Protein AF-A0A658P0I6-F1 (afdb_monomer_lite)

Radius of gyration: 21.8 Å; chains: 1; bounding box: 41×86×24 Å

Secondary structure (DSSP, 8-state):
----------------PPPHHHHHHHHHHHHHH-SS--HHHHHHHHHHHHHTTHHHHHHHTS-HHHHHHHTTS-TTHHHHHHHHHHHHHHTS-HHHHH-GG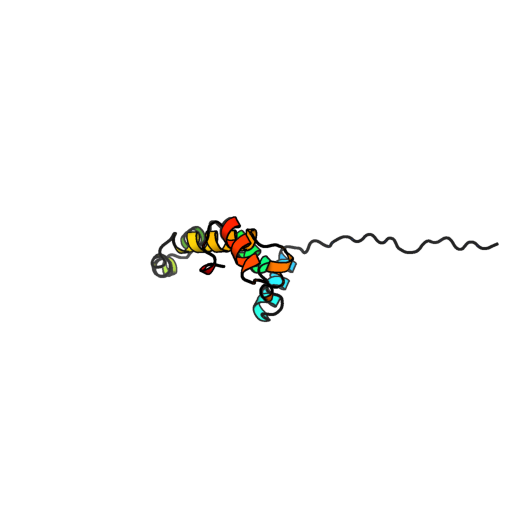G--HHHHHHHHHHHTS-GGG-

Sequence (122 aa):
FIDTGIDAEVEGGYARELTDEEKAKAFAQKLKTGKGFDLDDFKEQIAQMRKMGGLSSMMDKLPAQFAQAAGKLQGGAEEKAISRIEGIINSMTPLERAKPEILKASRKRRIAAGAGVTVQEV

Foldseek 3Di:
DDPPDPDDDPPPPDPDDDDPVRVVVVLVVCVVVVPQDWQVSVLVVLVVCVVCVHPVSVLVVDDPVCNVVSVVVPPPVVVVVSLLSNLLSVQDDPVCRRPVVVCDPVNLVSSCVSSVHDSVSD

pLDDT: mean 74.6, std 16.14, range [39.34, 97.56]

Structure (mmCIF, N/CA/C/O backbone):
data_AF-A0A658P0I6-F1
#
_entry.id   AF-A0A658P0I6-F1
#
loop_
_atom_site.group_PDB
_atom_site.id
_atom_site.type_symbol
_atom_site.label_atom_id
_atom_site.label_alt_id
_atom_site.label_comp_id
_atom_site.label_asym_id
_atom_site.label_entity_id
_atom_site.label_seq_id
_atom_site.pdbx_PDB_ins_code
_atom_site.Cartn_x
_atom_site.Cartn_y
_atom_site.Cartn_z
_atom_site.occupancy
_atom_site.B_iso_or_equiv
_atom_site.auth_seq_id
_atom_site.auth_comp_id
_atom_site.auth_asym_id
_atom_site.auth_atom_id
_atom_site.pdbx_PDB_model_num
ATOM 1 N N . PHE A 1 1 ? 11.953 63.083 -8.605 1.00 39.34 1 PHE A N 1
ATOM 2 C CA . PHE A 1 1 ? 11.123 62.068 -9.272 1.00 39.34 1 PHE A CA 1
ATOM 3 C C . PHE A 1 1 ? 11.764 60.726 -9.023 1.00 39.34 1 PHE A C 1
ATOM 5 O O . PHE A 1 1 ? 12.979 60.617 -9.082 1.00 39.34 1 PHE A O 1
ATOM 12 N N . ILE A 1 2 ? 10.939 59.813 -8.547 1.00 42.69 2 ILE A N 1
ATOM 13 C CA . ILE A 1 2 ? 11.285 58.567 -7.882 1.00 42.69 2 ILE A CA 1
ATOM 14 C C . ILE A 1 2 ? 11.449 57.537 -8.998 1.00 42.69 2 ILE A C 1
ATOM 16 O O . ILE A 1 2 ? 10.512 57.374 -9.772 1.00 42.69 2 ILE A O 1
ATOM 20 N N . ASP A 1 3 ? 12.608 56.895 -9.102 1.00 40.28 3 ASP A N 1
ATOM 21 C CA . ASP A 1 3 ? 12.781 55.703 -9.937 1.00 40.28 3 ASP A CA 1
ATOM 22 C C . ASP A 1 3 ? 13.171 54.539 -9.022 1.00 40.28 3 ASP A C 1
ATOM 24 O O . ASP A 1 3 ? 14.335 54.202 -8.816 1.00 40.28 3 ASP A O 1
ATOM 28 N N . THR A 1 4 ? 12.156 54.033 -8.326 1.00 49.84 4 THR A N 1
ATOM 29 C CA . THR A 1 4 ? 12.170 52.736 -7.655 1.00 49.84 4 THR A CA 1
ATOM 30 C C . THR A 1 4 ? 11.608 51.734 -8.653 1.00 49.84 4 THR A C 1
ATOM 32 O O . THR A 1 4 ? 10.394 51.686 -8.841 1.00 49.84 4 THR A O 1
ATOM 35 N N . GLY A 1 5 ? 12.483 50.977 -9.309 1.00 49.53 5 GLY A N 1
ATOM 36 C CA . GLY A 1 5 ? 12.087 50.049 -10.368 1.00 49.53 5 GLY A CA 1
ATOM 37 C C . GLY A 1 5 ? 13.159 49.014 -10.688 1.00 49.53 5 GLY A C 1
ATOM 38 O O . GLY A 1 5 ? 13.494 48.810 -11.848 1.00 49.53 5 GLY A O 1
ATOM 39 N N . ILE A 1 6 ? 13.739 48.381 -9.664 1.00 48.62 6 ILE A N 1
ATOM 40 C CA . ILE A 1 6 ? 14.397 47.081 -9.842 1.00 48.62 6 ILE A CA 1
ATOM 41 C C . ILE A 1 6 ? 13.627 46.113 -8.961 1.00 48.62 6 ILE A C 1
ATOM 43 O O . ILE A 1 6 ? 13.874 45.989 -7.761 1.00 48.62 6 ILE A O 1
ATOM 47 N N . ASP A 1 7 ? 12.609 45.540 -9.590 1.00 44.44 7 ASP A N 1
ATOM 48 C CA . ASP A 1 7 ? 11.692 44.576 -9.022 1.00 44.44 7 ASP A CA 1
ATOM 49 C C . ASP A 1 7 ? 12.452 43.384 -8.441 1.00 44.44 7 ASP A C 1
ATOM 51 O O . ASP A 1 7 ? 13.285 42.736 -9.084 1.00 44.44 7 ASP A O 1
ATOM 55 N N . ALA A 1 8 ? 12.152 43.151 -7.170 1.00 45.16 8 ALA A N 1
ATOM 56 C CA . ALA A 1 8 ? 12.493 41.963 -6.430 1.00 45.16 8 ALA A CA 1
ATOM 57 C C . ALA A 1 8 ? 11.795 40.724 -7.020 1.00 45.16 8 ALA A C 1
ATOM 59 O O . ALA A 1 8 ? 10.763 40.810 -7.678 1.00 45.16 8 ALA A O 1
ATOM 60 N N . GLU A 1 9 ? 12.364 39.568 -6.680 1.00 40.38 9 GLU A N 1
ATOM 61 C CA . GLU A 1 9 ? 11.678 38.273 -6.635 1.00 40.38 9 GLU A CA 1
ATOM 62 C C . GLU A 1 9 ? 11.232 37.688 -7.980 1.00 40.38 9 GLU A C 1
ATOM 64 O O . GLU A 1 9 ? 10.058 37.556 -8.314 1.00 40.38 9 GLU A O 1
ATOM 69 N N . VAL A 1 10 ? 12.217 37.131 -8.690 1.00 46.78 10 VAL A N 1
ATOM 70 C CA . VAL A 1 10 ? 11.980 35.926 -9.492 1.00 46.78 10 VAL A CA 1
ATOM 71 C C . VAL A 1 10 ? 11.725 34.762 -8.522 1.00 46.78 10 VAL A C 1
ATOM 73 O O . VAL A 1 10 ? 12.621 33.971 -8.223 1.00 46.78 10 VAL A O 1
ATOM 76 N N . GLU A 1 11 ? 10.495 34.652 -8.011 1.00 48.78 11 GLU A N 1
ATOM 77 C CA . GLU A 1 11 ? 9.961 33.409 -7.443 1.00 48.78 11 GLU A CA 1
ATOM 78 C C . GLU A 1 11 ? 9.757 32.389 -8.576 1.00 48.78 11 GLU A C 1
ATOM 80 O O . GLU A 1 11 ? 8.659 32.127 -9.059 1.00 48.78 11 GLU A O 1
ATOM 85 N N . GLY A 1 12 ? 10.860 31.804 -9.035 1.00 40.62 12 GLY A N 1
ATOM 86 C CA . GLY A 1 12 ? 10.858 30.579 -9.823 1.00 40.62 12 GLY A CA 1
ATOM 87 C C . GLY A 1 12 ? 11.022 29.395 -8.884 1.00 40.62 12 GLY A C 1
ATOM 88 O O . GLY A 1 12 ? 12.138 28.914 -8.692 1.00 40.62 12 GLY A O 1
ATOM 89 N N . GLY A 1 13 ? 9.931 28.945 -8.262 1.00 40.75 13 GLY A N 1
ATOM 90 C CA . GLY A 1 13 ? 9.894 27.727 -7.455 1.00 40.75 13 GLY A CA 1
ATOM 91 C C . GLY A 1 13 ? 10.144 26.485 -8.310 1.00 40.75 13 GLY A C 1
ATOM 92 O O . GLY A 1 13 ? 9.214 25.765 -8.661 1.00 40.75 13 GLY A O 1
ATOM 93 N N . TYR A 1 14 ? 11.403 26.221 -8.657 1.00 40.00 14 TYR A N 1
ATOM 94 C CA . TYR A 1 14 ? 11.814 24.934 -9.198 1.00 40.00 14 TYR A CA 1
ATOM 95 C C . TYR A 1 14 ? 11.689 23.905 -8.076 1.00 40.00 14 TYR A C 1
ATOM 97 O O . TYR A 1 14 ? 12.493 23.888 -7.140 1.00 40.00 14 TYR A O 1
ATOM 105 N N . ALA A 1 15 ? 10.677 23.041 -8.158 1.00 49.56 15 ALA A N 1
ATOM 106 C CA . ALA A 1 15 ? 10.678 21.793 -7.413 1.00 49.56 15 ALA A CA 1
ATOM 107 C C . ALA A 1 15 ? 11.947 21.028 -7.818 1.00 49.56 15 ALA A C 1
ATOM 109 O O . ALA A 1 15 ? 12.033 20.497 -8.923 1.00 49.56 15 ALA A O 1
ATOM 110 N N . ARG A 1 16 ? 12.977 21.046 -6.963 1.00 56.44 16 ARG A N 1
ATOM 111 C CA . ARG A 1 16 ? 14.187 20.252 -7.184 1.00 56.44 16 ARG A CA 1
ATOM 112 C C . ARG A 1 16 ? 13.790 18.782 -7.118 1.00 56.44 16 ARG A C 1
ATOM 114 O O . ARG A 1 16 ? 13.498 18.272 -6.038 1.00 56.44 16 ARG A O 1
ATOM 121 N N . GLU A 1 17 ? 13.778 18.107 -8.262 1.00 63.09 17 GLU A N 1
ATOM 122 C CA . GLU A 1 17 ? 13.770 16.649 -8.278 1.00 63.09 17 GLU A CA 1
ATOM 123 C C . GLU A 1 17 ? 15.087 16.162 -7.678 1.00 63.09 17 GLU A C 1
ATOM 125 O O . GLU A 1 17 ? 16.169 16.461 -8.182 1.00 63.09 17 GLU A O 1
ATOM 130 N N . LEU A 1 18 ? 14.987 15.432 -6.569 1.00 67.00 18 LEU A N 1
ATOM 131 C CA . LEU A 1 18 ? 16.138 14.785 -5.954 1.00 67.00 18 LEU A CA 1
ATOM 132 C C . LEU A 1 18 ? 16.714 13.753 -6.929 1.00 67.00 18 LEU A C 1
ATOM 134 O O . LEU A 1 18 ? 15.971 12.950 -7.511 1.00 67.00 18 LEU A O 1
ATOM 138 N N . THR A 1 19 ? 18.036 13.761 -7.069 1.00 78.19 19 THR A N 1
ATOM 139 C CA . THR A 1 19 ? 18.770 12.731 -7.809 1.00 78.19 19 THR A CA 1
ATOM 140 C C . THR A 1 19 ? 18.569 11.361 -7.156 1.00 78.19 19 THR A C 1
ATOM 142 O O . THR A 1 19 ? 18.233 11.258 -5.972 1.00 78.19 19 THR A O 1
ATOM 145 N N . ASP A 1 20 ? 18.784 10.282 -7.910 1.00 69.25 20 ASP A N 1
ATOM 146 C CA . ASP A 1 20 ? 18.607 8.917 -7.393 1.00 69.25 20 ASP A CA 1
ATOM 147 C C . ASP A 1 20 ? 19.501 8.631 -6.170 1.00 69.25 20 ASP A C 1
ATOM 149 O O . ASP A 1 20 ? 19.071 7.963 -5.227 1.00 69.25 20 ASP A O 1
ATOM 153 N N . GLU A 1 21 ? 20.708 9.207 -6.118 1.00 69.94 21 GLU A N 1
ATOM 154 C CA . GLU A 1 21 ? 21.598 9.110 -4.954 1.00 69.94 21 GLU A CA 1
ATOM 155 C C . GLU A 1 21 ? 21.064 9.855 -3.725 1.00 69.94 21 GLU A C 1
ATOM 157 O O . GLU A 1 21 ? 21.188 9.377 -2.593 1.00 69.94 21 GLU A O 1
ATOM 162 N N . GLU A 1 22 ? 20.474 11.034 -3.920 1.00 74.19 22 GLU A N 1
ATOM 163 C CA . GLU A 1 22 ? 19.886 11.823 -2.837 1.00 74.19 22 GLU A CA 1
ATOM 164 C C . GLU A 1 22 ? 18.631 11.149 -2.281 1.00 74.19 22 GLU A C 1
ATOM 166 O O . GLU A 1 22 ? 18.474 11.070 -1.059 1.00 74.19 22 GLU A O 1
ATOM 171 N N . LYS A 1 23 ? 17.787 10.585 -3.156 1.00 70.38 23 LYS A N 1
ATOM 172 C CA . LYS A 1 23 ? 16.632 9.763 -2.765 1.00 70.38 23 LYS A CA 1
ATOM 173 C C . LYS A 1 23 ? 17.077 8.552 -1.952 1.00 70.38 23 LYS A C 1
ATOM 175 O O . LYS A 1 23 ? 16.544 8.322 -0.870 1.00 70.38 23 LYS A O 1
ATOM 180 N N . ALA A 1 24 ? 18.108 7.836 -2.403 1.00 68.25 24 ALA A N 1
ATOM 181 C CA . ALA A 1 24 ? 18.656 6.691 -1.678 1.00 68.25 24 ALA A CA 1
ATOM 182 C C . ALA A 1 24 ? 19.210 7.073 -0.290 1.00 68.25 24 ALA A C 1
ATOM 184 O O . ALA A 1 24 ? 18.977 6.364 0.691 1.00 68.25 24 ALA A O 1
ATOM 185 N N . LYS A 1 25 ? 19.906 8.214 -0.172 1.00 73.19 25 LYS A N 1
ATOM 186 C CA . LYS A 1 25 ? 20.429 8.721 1.112 1.00 73.19 25 LYS A CA 1
ATOM 187 C C . LYS A 1 25 ? 19.316 9.146 2.068 1.00 73.19 25 LYS A C 1
ATOM 189 O O . LYS A 1 25 ? 19.363 8.784 3.245 1.00 73.19 25 LYS A O 1
ATOM 194 N N . ALA A 1 26 ? 18.326 9.893 1.581 1.00 73.25 26 ALA A N 1
ATOM 195 C CA . ALA A 1 26 ? 17.172 10.309 2.376 1.00 73.25 26 ALA A CA 1
ATOM 196 C C . ALA A 1 26 ? 16.390 9.089 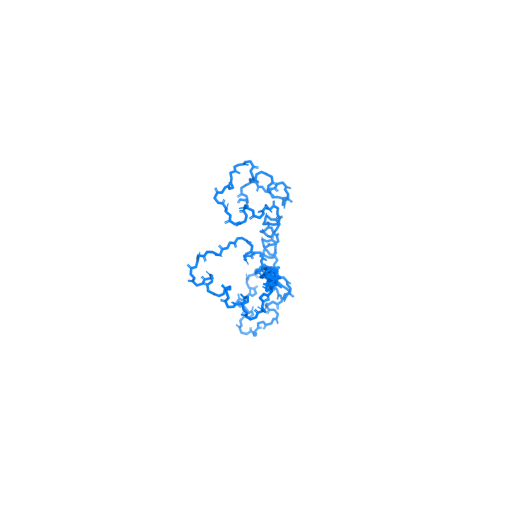2.879 1.00 73.25 26 ALA A C 1
ATOM 198 O O . ALA A 1 26 ? 16.062 8.990 4.061 1.00 73.25 26 ALA A O 1
ATOM 199 N N . PHE A 1 27 ? 16.195 8.113 1.996 1.00 65.00 27 PHE A N 1
ATOM 200 C CA . PHE A 1 27 ? 15.561 6.844 2.304 1.00 65.00 27 PHE A CA 1
ATOM 201 C C . PHE A 1 27 ? 16.311 6.059 3.400 1.00 65.00 27 PHE A C 1
ATOM 203 O O . PHE A 1 27 ? 15.720 5.649 4.401 1.00 65.00 27 PHE A O 1
ATOM 210 N N . ALA A 1 28 ? 17.635 5.925 3.281 1.00 66.56 28 ALA A N 1
ATOM 211 C CA . ALA A 1 28 ? 18.460 5.260 4.291 1.00 66.56 28 ALA A CA 1
ATOM 212 C C . ALA A 1 28 ? 18.411 5.965 5.661 1.00 66.56 28 ALA A C 1
ATOM 214 O O . ALA A 1 28 ? 18.388 5.306 6.704 1.00 66.56 28 ALA A O 1
ATOM 215 N N . GLN A 1 29 ? 18.363 7.302 5.682 1.00 68.25 29 GLN A N 1
ATOM 216 C CA . GLN A 1 29 ? 18.215 8.065 6.926 1.00 68.25 29 GLN A CA 1
ATOM 217 C C . GLN A 1 29 ? 16.836 7.871 7.570 1.00 68.25 29 GLN A C 1
ATOM 219 O O . GLN A 1 29 ? 16.755 7.695 8.791 1.00 68.25 29 GLN A O 1
ATOM 224 N N . LYS A 1 30 ? 15.760 7.847 6.775 1.00 68.94 30 LYS A N 1
ATOM 225 C CA . LYS A 1 30 ? 14.400 7.562 7.259 1.00 68.94 30 LYS A CA 1
ATOM 226 C C . LYS A 1 30 ? 14.298 6.160 7.862 1.00 68.94 30 LYS A C 1
ATOM 228 O O . LYS A 1 30 ? 13.809 6.019 8.979 1.00 68.94 30 LYS A O 1
ATOM 233 N N . LEU A 1 31 ? 14.854 5.145 7.194 1.00 59.59 31 LEU A N 1
ATOM 234 C CA . LEU A 1 31 ? 14.935 3.777 7.724 1.00 59.59 31 LEU A CA 1
ATOM 235 C C . LEU A 1 31 ? 15.690 3.710 9.056 1.00 59.59 31 LEU A C 1
ATOM 237 O O . LEU A 1 31 ? 15.240 3.061 9.996 1.00 59.59 31 LEU A O 1
ATOM 241 N N . LYS A 1 32 ? 16.836 4.393 9.148 1.00 61.69 32 LYS A N 1
ATOM 242 C CA . LYS A 1 32 ? 17.679 4.383 10.351 1.00 61.69 32 LYS A CA 1
ATOM 243 C C . LYS A 1 32 ? 17.009 5.057 11.550 1.00 61.69 32 LYS A C 1
ATOM 245 O O . LYS A 1 32 ? 17.259 4.671 12.688 1.00 61.69 32 LYS A O 1
ATOM 250 N N . THR A 1 33 ? 16.207 6.090 11.307 1.00 65.50 33 THR A N 1
ATOM 251 C CA . THR A 1 33 ? 15.581 6.890 12.370 1.00 65.50 33 THR A CA 1
ATOM 252 C C . THR A 1 33 ? 14.165 6.437 12.714 1.00 65.50 33 THR A C 1
ATOM 254 O O . THR A 1 33 ? 13.672 6.786 13.786 1.00 65.50 33 THR A O 1
ATOM 257 N N . GLY A 1 34 ? 13.496 5.703 11.818 1.00 58.28 34 GLY A N 1
ATOM 258 C CA . GLY A 1 34 ? 12.093 5.297 11.942 1.00 58.28 34 GLY A CA 1
ATOM 259 C C . GLY A 1 34 ? 11.094 6.464 11.921 1.00 58.28 34 GLY A C 1
ATOM 260 O O . GLY A 1 34 ? 9.888 6.244 11.981 1.00 58.28 34 GLY A O 1
ATOM 261 N N . LYS A 1 35 ? 11.571 7.713 11.845 1.00 58.25 35 LYS A N 1
ATOM 262 C CA . LYS A 1 35 ? 10.752 8.927 11.806 1.00 58.25 35 LYS A CA 1
ATOM 263 C C . LYS A 1 35 ? 10.579 9.367 10.358 1.00 58.25 35 LYS A C 1
ATOM 265 O O . LYS A 1 35 ? 11.562 9.578 9.656 1.00 58.25 35 LYS A O 1
ATOM 270 N N . GLY A 1 36 ? 9.328 9.544 9.936 1.00 63.34 36 GLY A N 1
ATOM 271 C CA . GLY A 1 36 ? 9.006 9.991 8.579 1.00 63.34 36 GLY A CA 1
ATOM 272 C C . GLY A 1 36 ? 9.163 8.914 7.506 1.00 63.34 36 GLY A C 1
ATOM 273 O O . GLY A 1 36 ? 9.257 9.272 6.338 1.00 63.34 36 GLY A O 1
ATOM 274 N N . PHE A 1 37 ? 9.221 7.638 7.905 1.00 68.31 37 PHE A N 1
ATOM 275 C CA . PHE A 1 37 ? 8.945 6.514 7.015 1.00 68.31 37 PHE A CA 1
ATOM 276 C C . PHE A 1 37 ? 7.430 6.319 6.980 1.00 68.31 37 PHE A C 1
ATOM 278 O O . PHE A 1 37 ? 6.832 5.949 7.996 1.00 68.31 37 PHE A O 1
ATOM 285 N N . ASP A 1 38 ? 6.813 6.633 5.849 1.00 77.69 38 ASP A N 1
ATOM 286 C CA . ASP A 1 38 ? 5.371 6.510 5.655 1.00 77.69 38 ASP A CA 1
ATOM 287 C C . ASP A 1 38 ? 5.022 5.417 4.629 1.00 77.69 38 ASP A C 1
ATOM 289 O O . ASP A 1 38 ? 5.876 4.669 4.143 1.00 77.69 38 ASP A O 1
ATOM 293 N N . LEU A 1 39 ? 3.729 5.259 4.337 1.00 82.88 39 LEU A N 1
ATOM 294 C CA . LEU A 1 39 ? 3.273 4.238 3.393 1.00 82.88 39 LEU A CA 1
ATOM 295 C C . LEU A 1 39 ? 3.605 4.579 1.931 1.00 82.88 39 LEU A C 1
ATOM 297 O O . LEU A 1 39 ? 3.561 3.678 1.092 1.00 82.88 39 LEU A O 1
ATOM 301 N N . ASP A 1 40 ? 3.937 5.834 1.616 1.00 81.44 40 ASP A N 1
ATOM 302 C CA . ASP A 1 40 ? 4.421 6.215 0.288 1.00 81.44 40 ASP A CA 1
ATOM 303 C C . ASP A 1 40 ? 5.868 5.740 0.098 1.00 81.44 40 ASP A C 1
ATOM 305 O O . ASP A 1 40 ? 6.155 5.075 -0.900 1.00 81.44 40 ASP A O 1
ATOM 309 N N . ASP A 1 41 ? 6.737 5.935 1.098 1.00 79.38 41 ASP A N 1
ATOM 310 C CA . ASP A 1 41 ? 8.103 5.389 1.081 1.00 79.38 41 ASP A CA 1
ATOM 311 C C . ASP A 1 41 ? 8.083 3.854 0.924 1.00 79.38 41 ASP A C 1
ATOM 313 O O . ASP A 1 41 ? 8.809 3.276 0.110 1.00 79.38 41 ASP A O 1
ATOM 317 N N . PHE A 1 42 ? 7.205 3.167 1.663 1.00 80.19 42 PHE A N 1
ATOM 318 C CA . PHE A 1 42 ? 7.074 1.711 1.575 1.00 80.19 42 PHE A CA 1
ATOM 319 C C . PHE A 1 42 ? 6.570 1.240 0.201 1.00 80.19 42 PHE A C 1
ATOM 321 O O . PHE A 1 42 ? 7.049 0.238 -0.341 1.00 80.19 42 PHE A O 1
ATOM 328 N N . LYS A 1 43 ? 5.638 1.980 -0.407 1.00 82.94 43 LYS A N 1
ATOM 329 C CA . LYS A 1 43 ? 5.166 1.705 -1.768 1.00 82.94 43 LYS A CA 1
ATOM 330 C C . LYS A 1 43 ? 6.287 1.854 -2.794 1.00 82.94 43 LYS A C 1
ATOM 332 O O . LYS A 1 43 ? 6.394 1.016 -3.692 1.00 82.94 43 LYS A O 1
ATOM 337 N N . GLU A 1 44 ? 7.122 2.885 -2.676 1.00 84.88 44 GLU A N 1
ATOM 338 C CA . GLU A 1 44 ? 8.264 3.078 -3.574 1.00 84.88 44 GLU A CA 1
ATOM 339 C C . GLU A 1 44 ? 9.236 1.895 -3.515 1.00 84.88 44 GLU A C 1
ATOM 341 O O . GLU A 1 44 ? 9.674 1.408 -4.560 1.00 84.88 44 GLU A O 1
ATOM 346 N N . GLN A 1 45 ? 9.502 1.359 -2.321 1.00 78.94 45 GLN A N 1
ATOM 347 C CA . GLN A 1 45 ? 10.329 0.160 -2.176 1.00 78.94 45 GLN A CA 1
ATOM 348 C C . GLN A 1 45 ? 9.723 -1.068 -2.862 1.00 78.94 45 GLN A C 1
ATOM 350 O O . GLN A 1 45 ? 10.433 -1.799 -3.557 1.00 78.94 45 GLN A O 1
ATOM 355 N N . ILE A 1 46 ? 8.415 -1.296 -2.702 1.00 80.69 46 ILE A N 1
ATOM 356 C CA . ILE A 1 46 ? 7.719 -2.406 -3.368 1.00 80.69 46 ILE A CA 1
ATOM 357 C C . ILE A 1 46 ? 7.812 -2.253 -4.891 1.00 80.69 46 ILE A C 1
ATOM 359 O O . ILE A 1 46 ? 8.117 -3.218 -5.596 1.00 80.69 46 ILE A O 1
ATOM 363 N N . ALA A 1 47 ? 7.619 -1.038 -5.407 1.00 83.25 47 ALA A N 1
ATOM 364 C CA . ALA A 1 47 ? 7.722 -0.753 -6.834 1.00 83.25 47 ALA A CA 1
ATOM 365 C C . ALA A 1 47 ? 9.147 -0.981 -7.374 1.00 83.25 47 ALA A C 1
ATOM 367 O O . ALA A 1 47 ? 9.314 -1.517 -8.472 1.00 83.25 47 ALA A O 1
ATOM 368 N N . GLN A 1 48 ? 10.184 -0.620 -6.613 1.00 81.62 48 GLN A N 1
ATOM 369 C CA . GLN A 1 48 ? 11.577 -0.911 -6.971 1.00 81.62 48 GLN A CA 1
ATOM 370 C C . GLN A 1 48 ? 11.856 -2.419 -6.989 1.00 81.62 48 GLN A C 1
ATOM 372 O O . GLN A 1 48 ? 12.448 -2.924 -7.943 1.00 81.62 48 GLN A O 1
ATOM 377 N N . MET A 1 49 ? 11.377 -3.155 -5.985 1.00 77.88 49 MET A N 1
ATOM 378 C CA . MET A 1 49 ? 11.514 -4.612 -5.925 1.00 77.88 49 MET A CA 1
ATOM 379 C C . MET A 1 49 ? 10.825 -5.300 -7.114 1.00 77.88 49 MET A C 1
ATOM 381 O O . MET A 1 49 ? 11.412 -6.171 -7.754 1.00 77.88 49 MET A O 1
ATOM 385 N N . ARG A 1 50 ? 9.624 -4.844 -7.484 1.00 76.50 50 ARG A N 1
ATOM 386 C CA . ARG A 1 50 ? 8.893 -5.277 -8.687 1.00 76.50 50 ARG A CA 1
ATOM 387 C C . ARG A 1 50 ? 9.685 -5.049 -9.973 1.00 76.50 50 ARG A C 1
ATOM 389 O O . ARG A 1 50 ? 9.786 -5.958 -10.791 1.00 76.50 50 ARG A O 1
ATOM 396 N N . LYS A 1 51 ? 10.287 -3.865 -10.143 1.00 79.69 51 LYS A N 1
ATOM 397 C CA . LYS A 1 51 ? 11.121 -3.538 -11.319 1.00 79.69 51 LYS A CA 1
ATOM 398 C C . LYS A 1 51 ? 12.342 -4.450 -11.458 1.00 79.69 51 LYS A C 1
ATOM 400 O O . LYS A 1 51 ? 12.788 -4.693 -12.573 1.00 79.69 51 LYS A O 1
ATOM 405 N N . MET A 1 52 ? 12.866 -4.969 -10.349 1.00 72.25 52 MET A N 1
ATOM 406 C CA . MET A 1 52 ? 13.976 -5.928 -10.348 1.00 72.25 52 MET A CA 1
ATOM 407 C C . MET A 1 52 ? 13.545 -7.379 -10.643 1.00 72.25 52 MET A C 1
ATOM 409 O O . MET A 1 52 ? 14.405 -8.259 -10.660 1.00 72.25 52 MET A O 1
ATOM 413 N N . GLY A 1 53 ? 12.253 -7.620 -10.908 1.00 70.19 53 GLY A N 1
ATOM 414 C CA . GLY A 1 53 ? 11.673 -8.940 -11.186 1.00 70.19 53 GLY A CA 1
ATOM 415 C C . GLY A 1 53 ? 11.133 -9.664 -9.943 1.00 70.19 53 GLY A C 1
ATOM 416 O O . GLY A 1 53 ? 10.934 -10.878 -9.959 1.00 70.19 53 GLY A O 1
ATOM 417 N N . GLY A 1 54 ? 10.894 -8.924 -8.856 1.00 74.12 54 GLY A N 1
ATOM 418 C CA . GLY A 1 54 ? 10.352 -9.471 -7.613 1.00 74.12 54 GLY A CA 1
ATOM 419 C C . GLY A 1 54 ? 11.349 -10.346 -6.851 1.00 74.12 54 GLY A C 1
ATOM 420 O O . GLY A 1 54 ? 12.552 -10.371 -7.135 1.00 74.12 54 GLY A O 1
ATOM 421 N N . LEU A 1 55 ? 10.842 -11.072 -5.852 1.00 70.62 55 LEU A N 1
ATOM 422 C CA . LEU A 1 55 ? 11.685 -11.904 -4.987 1.00 70.62 55 LEU A CA 1
ATOM 423 C C . LEU A 1 55 ? 12.279 -13.102 -5.748 1.00 70.62 55 LEU A C 1
ATOM 425 O O . LEU A 1 55 ? 13.415 -13.496 -5.488 1.00 70.62 55 LEU A O 1
ATOM 429 N N . SER A 1 56 ? 11.551 -13.629 -6.738 1.00 70.00 56 SER A N 1
ATOM 430 C CA . SER A 1 56 ? 12.030 -14.709 -7.608 1.00 70.00 56 SER A CA 1
ATOM 431 C C . SER A 1 56 ? 13.247 -14.295 -8.434 1.00 70.00 56 SER A C 1
ATOM 433 O O . SER A 1 56 ? 14.252 -14.995 -8.407 1.00 70.00 56 SER A O 1
ATOM 435 N N . SER A 1 57 ? 13.236 -13.124 -9.081 1.00 72.25 57 SER A N 1
ATOM 436 C CA . SER A 1 57 ? 14.412 -12.679 -9.843 1.00 72.25 57 SER A CA 1
ATOM 437 C C . SER A 1 57 ? 15.597 -12.276 -8.964 1.00 72.25 57 SER A C 1
ATOM 439 O O . SER A 1 57 ? 16.739 -12.333 -9.420 1.00 72.25 57 SER A O 1
ATOM 441 N N . MET A 1 58 ? 15.369 -11.893 -7.701 1.00 70.00 58 MET A N 1
ATOM 442 C CA . MET A 1 58 ? 16.461 -11.788 -6.727 1.00 70.00 58 MET A CA 1
ATOM 443 C C . MET A 1 58 ? 17.046 -13.161 -6.384 1.00 70.00 58 MET A C 1
ATOM 445 O O . MET A 1 58 ? 18.268 -13.275 -6.314 1.00 70.00 58 MET A O 1
ATOM 449 N N . MET A 1 59 ? 16.218 -14.201 -6.218 1.00 69.88 59 MET A N 1
ATOM 450 C CA . MET A 1 59 ? 16.711 -15.569 -6.011 1.00 69.88 59 MET A CA 1
ATOM 451 C C . MET A 1 59 ? 17.526 -16.088 -7.194 1.00 69.88 59 MET A C 1
ATOM 453 O O . MET A 1 59 ? 18.570 -16.693 -6.972 1.00 69.88 59 MET A O 1
ATOM 457 N N . ASP A 1 60 ? 17.116 -15.790 -8.427 1.00 71.06 60 ASP A N 1
ATOM 458 C CA . ASP A 1 60 ? 17.858 -16.183 -9.635 1.00 71.06 60 ASP A CA 1
ATOM 459 C C . ASP A 1 60 ? 19.242 -15.515 -9.725 1.00 71.06 60 ASP A C 1
ATOM 461 O O . ASP A 1 60 ? 20.149 -16.011 -10.393 1.00 71.06 60 ASP A O 1
ATOM 465 N N . LYS A 1 61 ? 19.419 -14.382 -9.034 1.00 75.38 61 LYS A N 1
ATOM 466 C CA . LYS A 1 61 ? 20.685 -13.643 -8.937 1.00 75.38 61 LYS A CA 1
ATOM 467 C C . LYS A 1 61 ? 21.487 -13.978 -7.677 1.00 75.38 61 LYS A C 1
ATOM 469 O O . LYS A 1 61 ? 22.607 -13.481 -7.532 1.00 75.38 61 LYS A O 1
ATOM 474 N N . LEU A 1 62 ? 20.953 -14.793 -6.763 1.00 73.44 62 LEU A N 1
ATOM 475 C CA . LEU A 1 62 ? 21.680 -15.200 -5.564 1.00 73.44 62 LEU A CA 1
ATOM 476 C C . LEU A 1 62 ? 22.761 -16.235 -5.919 1.00 73.44 62 LEU A C 1
ATOM 478 O O . LEU A 1 62 ? 22.488 -17.193 -6.643 1.00 73.44 62 LEU A O 1
ATOM 482 N N . PRO A 1 63 ? 23.985 -16.107 -5.370 1.00 74.19 63 PRO A N 1
ATOM 483 C CA . PRO A 1 63 ? 25.002 -17.144 -5.501 1.00 74.19 63 PRO A CA 1
ATOM 484 C C . PRO A 1 63 ? 24.466 -18.499 -5.021 1.00 74.19 63 PRO A C 1
AT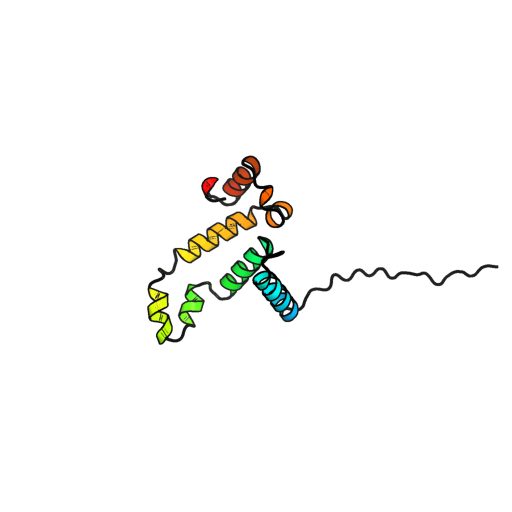OM 486 O O . PRO A 1 63 ? 23.770 -18.565 -4.006 1.00 74.19 63 PRO A O 1
ATOM 489 N N . ALA A 1 64 ? 24.834 -19.586 -5.704 1.00 72.81 64 ALA A N 1
ATOM 490 C CA . ALA A 1 64 ? 24.253 -20.921 -5.508 1.00 72.81 64 ALA A CA 1
ATOM 491 C C . ALA A 1 64 ? 24.237 -21.415 -4.043 1.00 72.81 64 ALA A C 1
ATOM 493 O O . ALA A 1 64 ? 23.309 -22.104 -3.626 1.00 72.81 64 ALA A O 1
ATOM 494 N N . GLN A 1 65 ? 25.225 -21.010 -3.241 1.00 77.62 65 GLN A N 1
ATOM 495 C CA . GLN A 1 65 ? 25.310 -21.309 -1.805 1.00 77.62 65 GLN A CA 1
ATOM 496 C C . GLN A 1 65 ? 24.160 -20.713 -0.966 1.00 77.62 65 GLN A C 1
ATOM 498 O O . GLN A 1 65 ? 23.781 -21.286 0.051 1.00 77.62 65 GLN A O 1
ATOM 503 N N . PHE A 1 66 ? 23.568 -19.597 -1.401 1.00 69.00 66 PHE A N 1
ATOM 504 C CA . PHE A 1 66 ? 22.431 -18.944 -0.741 1.00 69.00 66 PHE A CA 1
ATOM 505 C C . PHE A 1 66 ? 21.082 -19.337 -1.360 1.00 69.00 66 PHE A C 1
ATOM 507 O O . PHE A 1 66 ? 20.051 -19.261 -0.690 1.00 69.00 66 PHE A O 1
ATOM 514 N N . ALA A 1 67 ? 21.082 -19.817 -2.608 1.00 66.31 67 ALA A N 1
ATOM 515 C CA . ALA A 1 67 ? 19.876 -20.224 -3.325 1.00 66.31 67 ALA A CA 1
ATOM 516 C C . ALA A 1 67 ? 19.135 -21.394 -2.646 1.00 66.31 67 ALA A C 1
ATOM 518 O O . ALA A 1 67 ? 17.909 -21.409 -2.628 1.00 66.31 67 ALA A O 1
ATOM 519 N N . GLN A 1 68 ? 19.843 -22.343 -2.017 1.00 65.56 68 GLN A N 1
ATOM 520 C CA . GLN A 1 68 ? 19.193 -23.459 -1.308 1.00 65.56 68 GLN A CA 1
ATOM 521 C C . GLN A 1 68 ? 18.444 -23.035 -0.036 1.00 65.56 68 GLN A C 1
ATOM 523 O O . GLN A 1 68 ? 17.416 -23.624 0.299 1.00 65.56 68 GLN A O 1
ATOM 528 N N . ALA A 1 69 ? 18.948 -22.025 0.679 1.00 64.50 69 ALA A N 1
ATOM 529 C CA . ALA A 1 69 ? 18.263 -21.469 1.844 1.00 64.50 69 ALA A CA 1
ATOM 530 C C . ALA A 1 69 ? 17.040 -20.645 1.416 1.00 64.50 69 ALA A C 1
ATOM 532 O O . ALA A 1 69 ? 15.982 -20.737 2.036 1.00 64.50 69 ALA A O 1
ATOM 533 N N . ALA A 1 70 ? 17.181 -19.895 0.320 1.00 60.44 70 ALA A N 1
ATOM 534 C CA . ALA A 1 70 ? 16.122 -19.077 -0.249 1.00 60.44 70 ALA A CA 1
ATOM 535 C C . ALA A 1 70 ? 15.003 -19.927 -0.878 1.00 60.44 70 ALA A C 1
ATOM 537 O O . ALA A 1 70 ? 13.838 -19.656 -0.625 1.00 60.44 70 ALA A O 1
ATOM 538 N N . GLY A 1 71 ? 15.320 -21.017 -1.585 1.00 60.09 71 GLY A N 1
ATOM 539 C CA . GLY A 1 71 ? 14.341 -21.880 -2.266 1.00 60.09 71 GLY A CA 1
ATOM 540 C C . GLY A 1 71 ? 13.337 -22.606 -1.355 1.00 60.09 71 GLY A C 1
ATOM 541 O O . GLY A 1 71 ? 12.395 -23.217 -1.852 1.00 60.09 71 GLY A O 1
ATOM 542 N N . LYS A 1 72 ? 13.507 -22.540 -0.026 1.00 58.81 72 LYS A N 1
ATOM 543 C CA . LYS A 1 72 ? 12.499 -22.990 0.953 1.00 58.81 72 LYS A CA 1
ATOM 544 C C . LYS A 1 72 ? 11.400 -21.952 1.214 1.00 58.81 72 LYS A C 1
ATOM 546 O O . LYS A 1 72 ? 10.356 -22.314 1.751 1.00 58.81 72 LYS A O 1
ATOM 551 N N . LEU A 1 73 ? 11.626 -20.690 0.851 1.00 57.81 73 LEU A N 1
ATOM 552 C CA . LEU A 1 73 ? 10.602 -19.651 0.795 1.00 57.81 73 LEU A CA 1
ATOM 553 C C . LEU A 1 73 ? 9.819 -19.898 -0.501 1.00 57.81 73 LEU A C 1
ATOM 555 O O . LEU A 1 73 ? 10.368 -19.791 -1.597 1.00 57.81 73 LEU A O 1
ATOM 559 N N . GLN A 1 74 ? 8.583 -20.380 -0.378 1.00 55.88 74 GLN A N 1
ATOM 560 C CA . GLN A 1 74 ? 7.786 -20.878 -1.500 1.00 55.88 74 GLN A CA 1
ATOM 561 C C . GLN A 1 74 ? 7.440 -19.750 -2.480 1.00 55.88 74 GLN A C 1
ATOM 563 O O . GLN A 1 74 ? 6.433 -19.067 -2.317 1.00 55.88 74 GLN A O 1
ATOM 568 N N . GLY A 1 75 ? 8.242 -19.617 -3.539 1.00 59.97 75 GLY A N 1
ATOM 569 C CA . GLY A 1 75 ? 8.077 -18.610 -4.583 1.00 59.97 75 GLY A CA 1
ATOM 570 C C . GLY A 1 75 ? 6.634 -18.495 -5.083 1.00 59.97 75 GLY A C 1
ATOM 571 O O . GLY A 1 75 ? 6.127 -19.366 -5.788 1.00 59.97 75 GLY A O 1
ATOM 572 N N . GLY A 1 76 ? 5.974 -17.401 -4.699 1.00 62.06 76 GLY A N 1
ATOM 573 C CA . GLY A 1 76 ? 4.655 -17.002 -5.191 1.00 62.06 76 GLY A CA 1
ATOM 574 C C . GLY A 1 76 ? 3.652 -16.635 -4.097 1.00 62.06 76 GLY A C 1
ATOM 575 O O . GLY A 1 76 ? 2.748 -15.837 -4.359 1.00 62.06 76 GLY A O 1
ATOM 576 N N . ALA A 1 77 ? 3.798 -17.153 -2.874 1.00 65.88 77 ALA A N 1
ATOM 577 C CA . ALA A 1 77 ? 2.953 -16.738 -1.750 1.00 65.88 77 ALA A CA 1
ATOM 578 C C . ALA A 1 77 ? 3.309 -15.313 -1.294 1.00 65.88 77 ALA A C 1
ATOM 580 O O . ALA A 1 77 ? 2.424 -14.476 -1.101 1.00 65.88 77 ALA A O 1
ATOM 581 N N . GLU A 1 78 ? 4.604 -15.016 -1.223 1.00 71.69 78 GLU A N 1
ATOM 582 C CA . GLU A 1 78 ? 5.142 -13.701 -0.888 1.00 71.69 78 GLU A CA 1
ATOM 583 C C . GLU A 1 78 ? 4.764 -12.671 -1.956 1.00 71.69 78 GLU A C 1
ATOM 585 O O . GLU A 1 78 ? 4.301 -11.585 -1.622 1.00 71.69 78 GLU A O 1
ATOM 590 N N . GLU A 1 79 ? 4.851 -13.022 -3.242 1.00 75.31 79 GLU A N 1
ATOM 591 C CA . GLU A 1 79 ? 4.508 -12.112 -4.344 1.00 75.31 79 GLU A CA 1
ATOM 592 C C . GLU A 1 79 ? 3.016 -11.734 -4.326 1.00 75.31 79 GLU A C 1
ATOM 594 O O . GLU A 1 79 ? 2.647 -10.575 -4.539 1.00 75.31 79 GLU A O 1
ATOM 599 N N . LYS A 1 80 ? 2.132 -12.688 -4.001 1.00 80.81 80 LYS A N 1
ATOM 600 C CA . LYS A 1 80 ? 0.697 -12.422 -3.805 1.00 80.81 80 LYS A CA 1
ATOM 601 C C . LYS A 1 80 ? 0.439 -11.542 -2.582 1.00 80.81 80 LYS A C 1
ATOM 603 O O . LYS A 1 80 ? -0.418 -10.662 -2.651 1.00 80.81 80 LYS A O 1
ATOM 608 N N . ALA A 1 81 ? 1.168 -11.751 -1.486 1.00 80.88 81 ALA A N 1
ATOM 609 C CA . ALA A 1 81 ? 1.067 -10.907 -0.297 1.00 80.88 81 ALA A CA 1
ATOM 610 C C . ALA A 1 81 ? 1.525 -9.468 -0.591 1.00 80.88 81 ALA A C 1
ATOM 612 O O . ALA A 1 81 ? 0.813 -8.520 -0.268 1.00 80.88 81 ALA A O 1
ATOM 613 N N . ILE A 1 82 ? 2.651 -9.306 -1.292 1.00 82.38 82 ILE A N 1
ATOM 614 C CA . ILE A 1 82 ? 3.170 -8.007 -1.737 1.00 82.38 82 ILE A CA 1
ATOM 615 C C . ILE A 1 82 ? 2.164 -7.311 -2.661 1.00 82.38 82 ILE A C 1
ATOM 617 O O . ILE A 1 82 ? 1.844 -6.144 -2.450 1.00 82.38 82 ILE A O 1
ATOM 621 N N . SER A 1 83 ? 1.602 -8.038 -3.633 1.00 85.06 83 SER A N 1
ATOM 622 C CA . SER A 1 83 ? 0.557 -7.517 -4.530 1.00 85.06 83 SER A CA 1
ATOM 623 C C . SER A 1 83 ? -0.651 -6.986 -3.763 1.00 85.06 83 SER A C 1
ATOM 625 O O . SER A 1 83 ? -1.207 -5.945 -4.107 1.00 85.06 83 SER A O 1
ATOM 627 N N . ARG A 1 84 ? -1.064 -7.706 -2.716 1.00 88.69 84 ARG A N 1
ATOM 628 C CA . ARG A 1 84 ? -2.203 -7.325 -1.883 1.00 88.69 84 ARG A CA 1
ATOM 629 C C . ARG A 1 84 ? -1.923 -6.047 -1.103 1.00 88.69 84 ARG A C 1
ATOM 631 O O . ARG A 1 84 ? -2.741 -5.132 -1.119 1.00 88.69 84 ARG A O 1
ATOM 638 N N . ILE A 1 85 ? -0.761 -5.981 -0.460 1.00 88.31 85 ILE A N 1
ATOM 639 C CA . ILE A 1 85 ? -0.296 -4.803 0.278 1.00 88.31 85 ILE A CA 1
ATOM 640 C C . ILE A 1 85 ? -0.238 -3.583 -0.648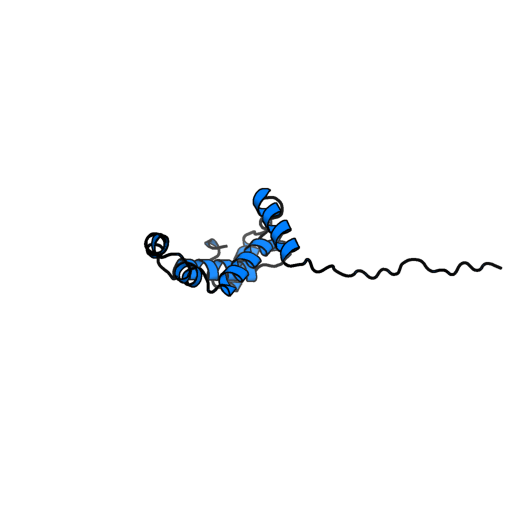 1.00 88.31 85 ILE A C 1
ATOM 642 O O . ILE A 1 85 ? -0.755 -2.520 -0.309 1.00 88.31 85 ILE A O 1
ATOM 646 N N . GLU A 1 86 ? 0.327 -3.741 -1.843 1.00 88.62 86 GLU A N 1
ATOM 647 C CA . GLU A 1 86 ? 0.387 -2.676 -2.842 1.00 88.62 86 GLU A CA 1
ATOM 648 C C . GLU A 1 86 ? -1.018 -2.197 -3.246 1.00 88.62 86 GLU A C 1
ATOM 650 O O . GLU A 1 86 ? -1.276 -0.993 -3.280 1.00 88.62 86 GLU A O 1
ATOM 655 N N . GLY A 1 87 ? -1.951 -3.125 -3.491 1.00 91.94 87 GLY A N 1
ATOM 656 C CA . GLY A 1 87 ? -3.350 -2.808 -3.792 1.00 91.94 87 GLY A CA 1
ATOM 657 C C . GLY A 1 87 ? -4.041 -2.016 -2.676 1.00 91.94 87 GLY A C 1
ATOM 658 O O . GLY A 1 87 ? -4.756 -1.047 -2.951 1.00 91.94 87 GLY A O 1
ATOM 659 N N . ILE A 1 88 ? -3.773 -2.371 -1.416 1.00 93.12 88 ILE A N 1
ATOM 660 C CA . ILE A 1 88 ? -4.269 -1.657 -0.231 1.00 93.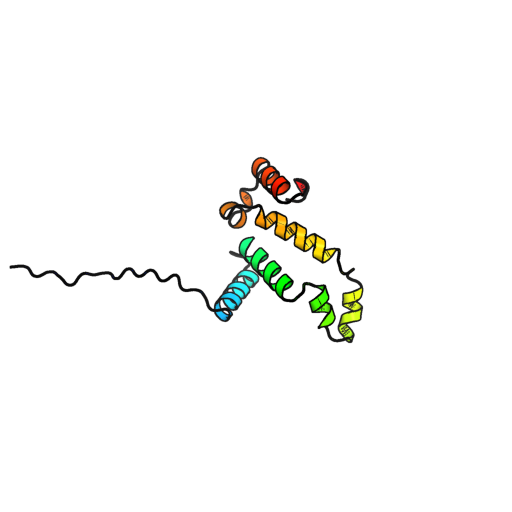12 88 ILE A CA 1
ATOM 661 C C . ILE A 1 88 ? -3.735 -0.221 -0.207 1.00 93.12 88 ILE A C 1
ATOM 663 O O . ILE A 1 88 ? -4.523 0.721 -0.119 1.00 93.12 88 ILE A O 1
ATOM 667 N N . ILE A 1 89 ? -2.419 -0.033 -0.346 1.00 91.75 89 ILE A N 1
ATOM 668 C CA . ILE A 1 89 ? -1.787 1.297 -0.299 1.00 91.75 89 ILE A CA 1
ATOM 669 C C . ILE A 1 89 ? -2.235 2.170 -1.482 1.00 91.75 89 ILE A C 1
ATOM 671 O O . ILE A 1 89 ? -2.500 3.366 -1.321 1.00 91.75 89 ILE A O 1
ATOM 675 N N . ASN A 1 90 ? -2.391 1.579 -2.670 1.00 92.56 90 ASN A N 1
ATOM 676 C CA . ASN A 1 90 ? -2.903 2.268 -3.858 1.00 92.56 90 ASN A CA 1
ATOM 677 C C . ASN A 1 90 ? -4.362 2.721 -3.709 1.00 92.56 90 ASN A C 1
ATOM 679 O O . ASN A 1 90 ? -4.757 3.705 -4.330 1.00 92.56 90 ASN A O 1
ATOM 683 N N . SER A 1 91 ? -5.142 2.060 -2.852 1.00 95.88 91 SER A N 1
ATOM 684 C CA . SER A 1 91 ? -6.536 2.418 -2.558 1.00 95.88 91 SER A CA 1
ATOM 685 C C . SER A 1 91 ? -6.676 3.511 -1.485 1.00 95.88 91 SER A C 1
ATOM 687 O O . SER A 1 91 ? -7.794 3.937 -1.163 1.00 95.88 91 SER A O 1
ATOM 689 N N . MET A 1 92 ? -5.563 3.974 -0.908 1.00 95.06 92 MET A N 1
ATOM 690 C CA . MET A 1 92 ? -5.517 5.073 0.059 1.00 95.06 92 MET A CA 1
ATOM 691 C C . MET A 1 92 ? -5.387 6.440 -0.624 1.00 95.06 92 MET A C 1
ATOM 693 O O . MET A 1 92 ? -4.841 6.586 -1.717 1.00 95.06 92 MET A O 1
ATOM 697 N N . THR A 1 93 ? -5.850 7.475 0.065 1.00 94.94 93 THR A N 1
ATOM 698 C CA . THR A 1 93 ? -5.562 8.877 -0.273 1.00 94.94 93 THR A CA 1
ATOM 699 C C . THR A 1 93 ? -4.186 9.295 0.270 1.00 94.94 93 THR A C 1
ATOM 701 O O . THR A 1 93 ? -3.707 8.673 1.220 1.00 94.94 93 THR A O 1
ATOM 704 N N . PRO A 1 94 ? -3.555 10.367 -0.250 1.00 92.38 94 PRO A N 1
ATOM 705 C CA . PRO A 1 94 ? -2.259 10.838 0.258 1.00 92.38 94 PRO A CA 1
ATOM 706 C C . PRO A 1 94 ? -2.265 11.137 1.765 1.00 92.38 94 PRO A C 1
ATOM 708 O O . PRO A 1 94 ? -1.342 10.771 2.484 1.00 92.38 94 PRO A O 1
ATOM 7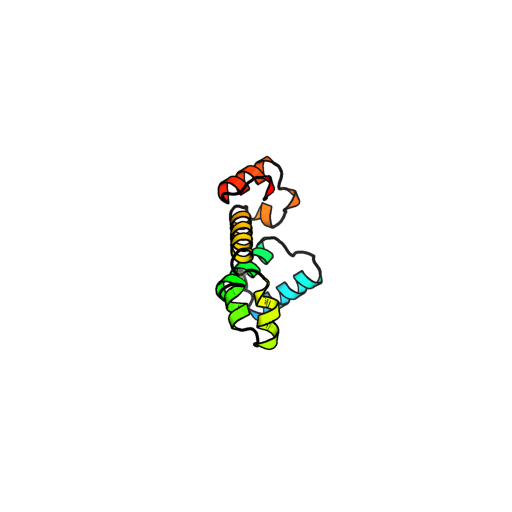11 N N . LEU A 1 95 ? -3.353 11.727 2.272 1.00 91.44 95 LEU A N 1
ATOM 712 C CA . LEU A 1 95 ? -3.498 12.008 3.702 1.00 91.44 95 LEU A CA 1
ATOM 713 C C . LEU A 1 95 ? -3.516 10.725 4.546 1.00 91.44 95 LEU A C 1
ATOM 715 O O . LEU A 1 95 ? -2.967 10.704 5.639 1.00 91.44 95 LEU A O 1
ATOM 719 N N . GLU A 1 96 ? -4.152 9.664 4.051 1.00 92.38 96 GLU A N 1
ATOM 720 C CA . GLU A 1 96 ? -4.229 8.377 4.749 1.00 92.38 96 GLU A CA 1
ATOM 721 C C . GLU A 1 96 ? -2.882 7.643 4.760 1.00 92.38 96 GLU A C 1
ATOM 723 O O . GLU A 1 96 ? -2.591 6.956 5.734 1.00 92.38 96 GLU A O 1
ATOM 728 N N . ARG A 1 97 ? -2.050 7.823 3.725 1.00 90.12 97 ARG A N 1
ATOM 729 C CA . ARG A 1 97 ? -0.689 7.265 3.677 1.00 90.12 97 ARG A CA 1
ATOM 730 C C . ARG A 1 97 ? 0.276 7.988 4.608 1.00 90.12 97 ARG A C 1
ATOM 732 O O . ARG A 1 97 ? 1.040 7.331 5.308 1.00 90.12 97 ARG A O 1
ATOM 739 N N . ALA A 1 98 ? 0.179 9.316 4.663 1.00 86.25 98 ALA A N 1
ATOM 740 C CA . ALA A 1 98 ? 0.977 10.140 5.567 1.00 86.25 98 ALA A CA 1
ATOM 741 C C . ALA A 1 98 ? 0.546 10.007 7.040 1.00 86.25 98 ALA A C 1
ATOM 743 O O . ALA A 1 98 ? 1.358 10.218 7.939 1.00 86.25 98 ALA A O 1
ATOM 744 N N . LYS A 1 99 ? -0.735 9.697 7.293 1.00 88.19 99 LYS A N 1
ATOM 745 C CA . LYS A 1 99 ? -1.328 9.616 8.638 1.00 88.19 99 LYS A CA 1
ATOM 746 C C . LYS A 1 99 ? -2.184 8.359 8.830 1.00 88.19 99 LYS A C 1
ATOM 748 O O . LYS A 1 99 ? -3.418 8.454 8.854 1.00 88.19 99 LYS A O 1
ATOM 753 N N . PRO A 1 100 ? -1.572 7.172 8.988 1.00 85.69 100 PRO A N 1
ATOM 754 C CA . PRO A 1 100 ? -2.307 5.919 9.166 1.00 85.69 100 PRO A CA 1
ATOM 755 C C . PRO A 1 100 ? -3.255 5.917 10.378 1.00 85.69 100 PRO A C 1
ATOM 757 O O . PRO A 1 100 ? -4.247 5.190 10.392 1.00 85.69 100 PRO A O 1
ATOM 760 N N . GLU A 1 101 ? -3.021 6.764 11.383 1.00 86.69 101 GLU A N 1
ATOM 761 C CA . GLU A 1 101 ? -3.849 6.883 12.587 1.00 86.69 101 GLU A CA 1
ATOM 762 C C . GLU A 1 101 ? -5.298 7.321 12.308 1.00 86.69 101 GLU A C 1
ATOM 764 O O . GLU A 1 101 ? -6.196 7.082 13.121 1.00 86.69 101 GLU A O 1
ATOM 769 N N . ILE A 1 102 ? -5.568 7.933 11.148 1.00 91.50 102 ILE A N 1
ATOM 770 C CA . ILE A 1 102 ? -6.925 8.361 10.778 1.00 91.50 102 ILE A CA 1
ATOM 771 C C . ILE A 1 102 ? -7.764 7.224 10.176 1.00 91.50 102 ILE A C 1
ATOM 773 O O . ILE A 1 102 ? -8.960 7.424 9.929 1.00 91.50 102 ILE A O 1
ATOM 777 N N . LEU A 1 103 ? -7.172 6.046 9.931 1.00 90.38 103 LEU A N 1
ATOM 778 C CA . LEU A 1 103 ? -7.799 4.880 9.298 1.00 90.38 103 LEU A CA 1
ATOM 779 C C . LEU A 1 103 ? -8.816 4.188 10.220 1.00 90.38 103 LEU A C 1
ATOM 781 O O . LEU A 1 103 ? -8.616 3.090 10.738 1.00 90.38 103 LEU A O 1
ATOM 785 N N . LYS A 1 104 ? -9.968 4.838 10.390 1.00 93.94 104 LYS A N 1
ATOM 786 C CA . LYS A 1 104 ? -11.139 4.299 11.095 1.00 93.94 104 LYS A CA 1
ATOM 787 C C . LYS A 1 104 ? -12.002 3.421 10.180 1.00 93.94 104 LYS A C 1
ATOM 789 O O . LYS A 1 104 ? -11.820 3.383 8.963 1.00 93.94 104 LYS A O 1
ATOM 794 N N . ALA A 1 105 ? -13.017 2.776 10.759 1.00 93.81 105 ALA A N 1
ATOM 795 C CA . ALA A 1 105 ? -13.871 1.782 10.096 1.00 93.81 105 ALA A CA 1
ATOM 796 C C . ALA A 1 105 ? -14.470 2.212 8.740 1.00 93.81 105 ALA A C 1
ATOM 798 O O . ALA A 1 105 ? -14.616 1.379 7.851 1.00 93.81 105 ALA A O 1
ATOM 799 N N . SER A 1 106 ? -14.839 3.488 8.565 1.00 96.56 106 SER A N 1
ATOM 800 C CA . SER A 1 106 ? -15.367 3.985 7.281 1.00 96.56 106 SER A CA 1
ATOM 801 C C . SER A 1 106 ? -14.293 3.992 6.180 1.00 96.56 106 SER A C 1
ATOM 803 O O . SER A 1 106 ? -14.514 3.479 5.085 1.00 96.56 106 SER A O 1
ATOM 805 N N . ARG A 1 107 ? -13.085 4.481 6.497 1.00 97.31 107 ARG A N 1
ATOM 806 C CA . ARG A 1 107 ? -11.955 4.533 5.555 1.00 97.31 107 ARG A CA 1
ATOM 807 C C . ARG A 1 107 ? -11.446 3.137 5.219 1.00 97.31 107 ARG A C 1
ATOM 809 O O . ARG A 1 107 ? -11.289 2.831 4.043 1.00 97.31 107 ARG A O 1
ATOM 816 N N . LYS A 1 108 ? -11.289 2.272 6.230 1.00 95.38 108 LYS A N 1
ATOM 817 C CA . LYS A 1 108 ? -10.881 0.873 6.025 1.00 95.38 108 LYS A CA 1
ATOM 818 C C . LYS A 1 108 ? -11.836 0.124 5.096 1.00 95.38 108 LYS A C 1
ATOM 820 O O . LYS A 1 108 ? -11.376 -0.567 4.200 1.00 95.38 108 LYS A O 1
ATOM 825 N N . ARG A 1 109 ? -13.154 0.331 5.229 1.00 97.19 109 ARG A N 1
ATOM 826 C CA . ARG A 1 109 ? -14.154 -0.242 4.307 1.00 97.19 109 ARG A CA 1
ATOM 827 C C . ARG A 1 109 ? -13.974 0.223 2.864 1.00 97.19 109 ARG A C 1
ATOM 829 O O . ARG A 1 109 ? -14.008 -0.606 1.962 1.00 97.19 109 ARG A O 1
ATOM 836 N N . ARG A 1 110 ? -13.758 1.524 2.644 1.00 97.56 110 ARG A N 1
ATOM 837 C CA . ARG A 1 110 ? -13.506 2.070 1.300 1.00 97.56 110 ARG A CA 1
ATOM 838 C C . ARG A 1 110 ? -12.227 1.488 0.689 1.00 97.56 110 ARG A C 1
ATOM 840 O O . ARG A 1 110 ? -12.240 1.089 -0.468 1.00 97.56 110 ARG A O 1
ATOM 847 N N . ILE A 1 111 ? -11.143 1.440 1.465 1.00 97.50 111 ILE A N 1
ATOM 848 C CA . ILE A 1 111 ? -9.841 0.910 1.029 1.00 97.50 111 ILE A CA 1
ATOM 849 C C . ILE A 1 111 ? -9.957 -0.578 0.694 1.00 97.50 111 ILE A C 1
ATOM 851 O O . ILE A 1 111 ? -9.531 -0.987 -0.378 1.00 97.50 111 ILE A O 1
ATOM 855 N N . ALA A 1 112 ? -10.593 -1.363 1.566 1.00 96.25 112 ALA A N 1
ATOM 856 C CA . ALA A 1 112 ? -10.803 -2.793 1.370 1.00 96.25 112 ALA A CA 1
ATOM 857 C C . ALA A 1 112 ? -11.585 -3.084 0.079 1.00 96.25 112 ALA A C 1
ATOM 859 O O . ALA A 1 112 ? -11.165 -3.909 -0.728 1.00 96.25 112 ALA A O 1
ATOM 860 N N . ALA A 1 113 ? -12.670 -2.337 -0.161 1.00 97.00 113 ALA A N 1
ATOM 861 C CA . ALA A 1 113 ? -13.452 -2.446 -1.389 1.00 97.00 113 ALA A CA 1
ATOM 862 C C . ALA A 1 113 ? -12.645 -2.056 -2.640 1.00 97.00 113 ALA A C 1
ATOM 864 O O . ALA A 1 113 ? -12.750 -2.730 -3.660 1.00 97.00 113 ALA A O 1
ATOM 865 N N . GLY A 1 114 ? -11.820 -1.005 -2.559 1.00 95.00 114 GLY A N 1
ATOM 866 C CA . GLY A 1 114 ? -10.952 -0.577 -3.661 1.00 95.00 114 GLY A CA 1
ATOM 867 C C . GLY A 1 114 ? -9.821 -1.562 -3.974 1.00 95.00 114 GLY A C 1
ATOM 868 O O . GLY A 1 114 ? -9.461 -1.734 -5.134 1.00 95.00 114 GLY A O 1
ATOM 869 N N . ALA A 1 115 ? -9.304 -2.245 -2.952 1.00 94.06 115 ALA A N 1
ATOM 870 C CA . ALA A 1 115 ? -8.204 -3.199 -3.069 1.00 94.06 115 ALA A CA 1
ATOM 871 C C . ALA A 1 115 ? -8.659 -4.653 -3.298 1.00 94.06 115 ALA A C 1
ATOM 873 O O . ALA A 1 115 ? -7.818 -5.518 -3.534 1.00 94.06 115 ALA A O 1
ATOM 874 N N . GLY A 1 116 ? -9.964 -4.942 -3.217 1.00 94.06 116 GLY A N 1
ATOM 875 C CA . GLY A 1 116 ? -10.501 -6.300 -3.349 1.00 94.06 116 GLY A CA 1
ATOM 876 C C . GLY A 1 116 ? -10.141 -7.225 -2.180 1.00 94.06 116 GLY A C 1
ATOM 877 O O . GLY A 1 116 ? -9.954 -8.423 -2.381 1.00 94.06 116 GLY A O 1
ATOM 878 N N . VAL A 1 117 ? -10.019 -6.674 -0.970 1.00 94.12 117 VAL A N 1
ATOM 879 C CA . VAL A 1 117 ? -9.646 -7.402 0.256 1.00 94.12 117 VAL A CA 1
ATOM 880 C C . VAL A 1 117 ? -10.707 -7.239 1.339 1.00 94.12 117 VAL A C 1
ATOM 882 O O . VAL A 1 117 ? -11.649 -6.456 1.209 1.00 94.12 117 VAL A O 1
ATOM 885 N N . THR A 1 118 ? -10.561 -7.972 2.437 1.00 94.62 118 THR A N 1
ATOM 886 C CA . THR A 1 118 ? -11.416 -7.808 3.616 1.00 94.62 118 THR A CA 1
ATOM 887 C C . THR A 1 118 ? -10.994 -6.601 4.459 1.00 94.62 118 THR A C 1
ATOM 889 O O . THR A 1 118 ? -9.860 -6.133 4.401 1.00 94.62 118 THR A O 1
ATOM 892 N N . VAL A 1 119 ? -11.904 -6.081 5.288 1.00 92.50 119 VAL A N 1
ATOM 893 C CA . VAL A 1 119 ? -11.606 -4.944 6.183 1.00 92.50 119 VAL A CA 1
ATOM 894 C C . VAL A 1 119 ? -10.544 -5.308 7.224 1.00 92.50 119 VAL A C 1
ATOM 896 O O . VAL A 1 119 ? -9.817 -4.435 7.680 1.00 92.50 119 VAL A O 1
ATOM 899 N N . GLN A 1 120 ? -10.458 -6.585 7.594 1.00 90.62 120 GLN A N 1
ATOM 900 C CA . GLN A 1 120 ? -9.473 -7.127 8.526 1.00 90.62 120 GLN A CA 1
ATOM 901 C C . GLN A 1 120 ? -8.052 -7.129 7.950 1.00 90.62 120 GLN A C 1
ATOM 903 O O . GLN A 1 120 ? -7.094 -7.134 8.715 1.00 90.62 120 GLN A O 1
ATOM 908 N N . GLU A 1 121 ? -7.919 -7.127 6.622 1.00 85.50 121 GLU A N 1
ATOM 909 C CA . GLU A 1 121 ? -6.629 -7.070 5.927 1.00 85.50 121 GLU A CA 1
ATOM 910 C C . GLU A 1 121 ? -6.080 -5.639 5.786 1.00 85.50 121 GLU A C 1
ATOM 912 O O . GLU A 1 121 ? -4.920 -5.486 5.411 1.00 85.50 121 GLU A O 1
ATOM 917 N N . VAL A 1 122 ? -6.883 -4.607 6.091 1.00 84.81 122 VAL A N 1
ATOM 918 C CA . VAL A 1 122 ? -6.513 -3.173 6.062 1.00 84.81 122 VAL A CA 1
ATOM 919 C C . VAL A 1 122 ? -6.206 -2.651 7.462 1.00 84.81 122 VAL A C 1
ATOM 921 O O . VAL A 1 122 ? -5.229 -1.895 7.626 1.00 84.81 122 VAL A O 1
#